Protein AF-A0A9W9YMW9-F1 (afdb_monomer_lite)

Organism: NCBI:txid174260

Foldseek 3Di:
DDDDDDDDDDDDDDDDDDDDDPDPCPPPPDDPVPDPPPPDPPPDQDPVSVVVVVCVVVCCCVPPVLVVLQVVLVVLLVVLVVLVVCDPPPFDVVLSVVSCVLCVVLNLLSLLSNPPNPPRPYHHDPVSVVVVVVSVVDDPVNVVVVVCCVVCVVVRD

Radius of gyration: 26.96 Å; chains: 1; bounding box: 67×50×70 Å

Secondary structure (DSSP, 8-state):
-------------------------GGGSS-TTSS-------SS--HHHHHHHHHHHH-HHHH-HHHHHHHHHHHHHHHHHHHHHHBTTTB-HHHHHHHHHHHGGGHHHHHHH-TT-TT-SS---HHHHHHHHHHHT--HHHHHHHHHHHH-GGGT-

pLDDT: mean 70.29, std 18.12, range [28.22, 93.06]

Sequence (157 aa):
MPYQKPNASQCSTSSSPSTTTRGVHYAKHFPRSFISPYGQALGIMTDEKIINRLQFFTCEWLNRPDYAISEFSETMVKNMAVLEKYKGKIIPDKVVDVFSSNLEPIMDSLRRFDSKNTDAPGEPTVEDLAEVMKFLEGNDQLDSFMNRVLKHPEQCF

Structure (mmCIF, N/CA/C/O backbone):
data_AF-A0A9W9YMW9-F1
#
_entry.id   AF-A0A9W9YMW9-F1
#
loop_
_atom_site.group_PDB
_atom_site.id
_atom_site.type_symbol
_atom_site.label_atom_id
_atom_site.label_alt_id
_atom_site.label_comp_id
_atom_site.label_asym_id
_atom_site.label_entity_id
_atom_site.label_seq_id
_atom_site.pdbx_PDB_ins_code
_atom_site.Cartn_x
_atom_site.Cartn_y
_atom_site.Cartn_z
_atom_site.occupancy
_atom_site.B_iso_or_equiv
_atom_site.auth_seq_id
_atom_site.auth_comp_id
_atom_site.auth_asym_id
_atom_site.auth_atom_id
_atom_site.pdbx_PDB_model_num
ATOM 1 N N . MET A 1 1 ? -38.896 -30.790 -46.264 1.00 42.22 1 MET A N 1
ATOM 2 C CA . MET A 1 1 ? -39.445 -31.821 -45.359 1.00 42.22 1 MET A CA 1
ATOM 3 C C . MET A 1 1 ? -39.376 -31.295 -43.928 1.00 42.22 1 MET A C 1
ATOM 5 O O . MET A 1 1 ? -38.274 -31.223 -43.399 1.00 42.22 1 MET A O 1
ATOM 9 N N . PRO A 1 2 ? -40.486 -30.837 -43.328 1.00 35.34 2 PRO A N 1
ATOM 10 C CA . PRO A 1 2 ? -40.537 -30.488 -41.910 1.00 35.34 2 PRO A CA 1
ATOM 11 C C . PRO A 1 2 ? -40.876 -31.737 -41.082 1.00 35.34 2 PRO A C 1
ATOM 13 O O . PRO A 1 2 ? -41.819 -32.449 -41.414 1.00 35.34 2 PRO A O 1
ATOM 16 N N . TYR A 1 3 ? -40.123 -32.010 -40.015 1.00 32.06 3 TYR A N 1
ATOM 17 C CA . TYR A 1 3 ? -40.444 -33.084 -39.069 1.00 32.06 3 TYR A CA 1
ATOM 18 C C . TYR A 1 3 ? -40.868 -32.480 -37.726 1.00 32.06 3 TYR A C 1
ATOM 20 O O . TYR A 1 3 ? -40.154 -31.663 -37.143 1.00 32.06 3 TYR A O 1
ATOM 28 N N . GLN A 1 4 ? -42.064 -32.860 -37.276 1.00 40.25 4 GLN A N 1
ATOM 29 C CA . GLN A 1 4 ? -42.724 -32.416 -36.048 1.00 40.25 4 GLN A CA 1
ATOM 30 C C . GLN A 1 4 ? -42.510 -33.453 -34.921 1.00 40.25 4 GLN A C 1
ATOM 32 O O . GLN A 1 4 ? -42.394 -34.648 -35.181 1.00 40.25 4 GLN A O 1
ATOM 37 N N . LYS A 1 5 ? -42.421 -32.956 -33.677 1.00 41.97 5 LYS A N 1
ATOM 38 C CA . LYS A 1 5 ? -42.100 -33.638 -32.397 1.00 41.97 5 LYS A CA 1
ATOM 39 C C . LYS A 1 5 ? -42.973 -34.863 -32.056 1.00 41.97 5 LYS A C 1
ATOM 41 O O . LYS A 1 5 ? -44.113 -34.926 -32.505 1.00 41.97 5 LYS A O 1
ATOM 46 N N . PRO A 1 6 ? -42.578 -35.641 -31.027 1.00 42.62 6 PRO A N 1
ATOM 47 C CA . PRO A 1 6 ? -43.535 -36.174 -30.064 1.00 42.62 6 PRO A CA 1
ATOM 48 C C . PRO A 1 6 ? -43.446 -35.478 -28.695 1.00 42.62 6 PRO A C 1
ATOM 50 O O . PRO A 1 6 ? -42.385 -35.348 -28.087 1.00 42.62 6 PRO A O 1
ATOM 53 N N . ASN A 1 7 ? -44.619 -35.047 -28.233 1.00 39.25 7 ASN A N 1
ATOM 54 C CA . ASN A 1 7 ? -44.964 -34.707 -26.855 1.00 39.25 7 ASN A CA 1
ATOM 55 C C . ASN A 1 7 ? -44.787 -35.932 -25.944 1.00 39.25 7 ASN A C 1
ATOM 57 O O . ASN A 1 7 ? -45.295 -37.002 -26.270 1.00 39.25 7 ASN A O 1
ATOM 61 N N . ALA A 1 8 ? -44.201 -35.744 -24.763 1.00 38.91 8 ALA A N 1
ATOM 62 C CA . ALA A 1 8 ? -44.388 -36.651 -23.635 1.00 38.91 8 ALA A CA 1
ATOM 63 C C . ALA A 1 8 ? -44.997 -35.870 -22.461 1.00 38.91 8 ALA A C 1
ATOM 65 O O . ALA A 1 8 ? -44.312 -35.176 -21.719 1.00 38.91 8 ALA A O 1
ATOM 66 N N . SER A 1 9 ? -46.324 -35.973 -22.395 1.00 41.75 9 SER A N 1
ATOM 67 C CA . SER A 1 9 ? -47.164 -36.104 -21.200 1.00 41.75 9 SER A CA 1
ATOM 68 C C . SER A 1 9 ? -47.015 -35.097 -20.051 1.00 41.75 9 SER A C 1
ATOM 70 O O . SER A 1 9 ? -46.196 -35.246 -19.149 1.00 41.75 9 SER A O 1
ATOM 72 N N . GLN A 1 10 ? -47.966 -34.161 -20.000 1.00 45.22 10 GLN A N 1
ATOM 73 C CA . GLN A 1 10 ? -48.517 -33.666 -18.737 1.00 45.22 10 GLN A CA 1
ATOM 74 C C . GLN A 1 10 ? -49.353 -34.773 -18.071 1.00 45.22 10 GLN A C 1
ATOM 76 O O . GLN A 1 10 ? -50.202 -35.365 -18.734 1.00 45.22 10 GLN A O 1
ATOM 81 N N . CYS A 1 11 ? -49.179 -34.994 -16.763 1.00 28.22 11 CYS A N 1
ATOM 82 C CA . CYS A 1 11 ? -50.268 -35.428 -15.881 1.00 28.22 11 CYS A CA 1
ATOM 83 C C . CYS A 1 11 ? -49.988 -35.022 -14.417 1.00 28.22 11 CYS A C 1
ATOM 85 O O . CYS A 1 11 ? -49.173 -35.621 -13.725 1.00 28.22 11 CYS A O 1
ATOM 87 N N . SER A 1 12 ? -50.623 -33.915 -14.027 1.00 35.19 12 SER A N 1
ATOM 88 C CA . SER A 1 12 ? -51.490 -33.730 -12.852 1.00 35.19 12 SER A CA 1
ATOM 89 C C . SER A 1 12 ? -51.073 -34.234 -11.456 1.00 35.19 12 SER A C 1
ATOM 91 O O . SER A 1 12 ? -51.136 -35.416 -11.146 1.00 35.19 12 SER A O 1
ATOM 93 N N . THR A 1 13 ? -50.803 -33.250 -10.587 1.00 47.75 13 THR A N 1
ATOM 94 C CA . THR A 1 13 ? -51.299 -33.073 -9.201 1.00 47.75 13 THR A CA 1
ATOM 95 C C . THR A 1 13 ? -51.585 -34.298 -8.318 1.00 47.75 13 THR A C 1
ATOM 97 O O . THR A 1 13 ? -52.597 -34.973 -8.484 1.00 47.75 13 THR A O 1
ATOM 100 N N . SER A 1 14 ? -50.864 -34.373 -7.196 1.00 35.75 14 SER A N 1
ATOM 101 C CA . SER A 1 14 ? -51.454 -34.735 -5.901 1.00 35.75 14 SER A CA 1
ATOM 102 C C . SER A 1 14 ? -50.956 -33.774 -4.818 1.00 35.75 14 SER A C 1
ATOM 104 O O . SER A 1 14 ? -49.799 -33.793 -4.403 1.00 35.75 14 SER A O 1
ATOM 106 N N . SER A 1 15 ? -51.861 -32.901 -4.400 1.00 48.91 15 SER A N 1
ATOM 107 C CA . SER A 1 15 ? -51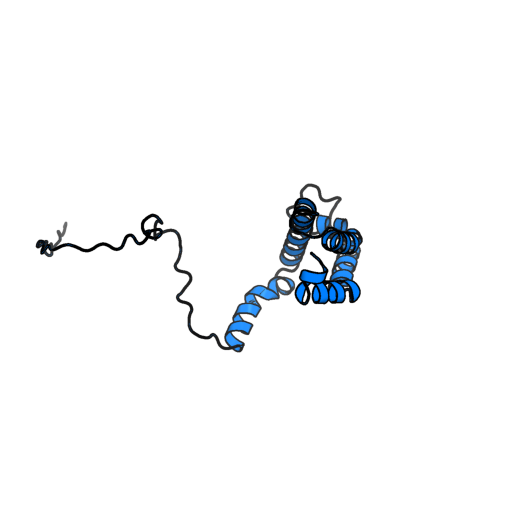.810 -32.050 -3.218 1.00 48.91 15 SER A CA 1
ATOM 108 C C . SER A 1 15 ? -51.794 -32.866 -1.922 1.00 48.91 15 SER A C 1
ATOM 110 O O . SER A 1 15 ? -52.577 -33.804 -1.790 1.00 48.91 15 SER A O 1
ATOM 112 N N . SER A 1 16 ? -51.021 -32.428 -0.923 1.00 41.34 16 SER A N 1
ATOM 113 C CA . SER A 1 16 ? -51.584 -32.012 0.373 1.00 41.34 16 SER A CA 1
ATOM 114 C C . SER A 1 16 ? -50.564 -31.260 1.245 1.00 41.34 16 SER A C 1
ATOM 116 O O . SER A 1 16 ? -49.360 -31.406 1.042 1.00 41.34 16 SER A O 1
ATOM 118 N N . PRO A 1 17 ? -51.049 -30.399 2.158 1.00 54.22 17 PRO A N 1
ATOM 119 C CA . PRO A 1 17 ? -50.346 -29.224 2.661 1.00 54.22 17 PRO A CA 1
ATOM 120 C C . PRO A 1 17 ? -50.000 -29.316 4.161 1.00 54.22 17 PRO A C 1
ATOM 122 O O . PRO A 1 17 ? -50.351 -30.274 4.844 1.00 54.22 17 PRO A O 1
ATOM 125 N N . SER A 1 18 ? -49.417 -28.225 4.675 1.00 41.66 18 SER A N 1
ATOM 126 C CA . SER A 1 18 ? -49.147 -27.912 6.091 1.00 41.66 18 SER A CA 1
ATOM 127 C C . SER A 1 18 ? -47.936 -28.667 6.665 1.00 41.66 18 SER A C 1
ATOM 129 O O . SER A 1 18 ? -47.824 -29.873 6.550 1.00 41.66 18 SER A O 1
ATOM 131 N N . THR A 1 19 ? -46.941 -28.023 7.266 1.00 40.06 19 THR A N 1
ATOM 132 C CA . THR A 1 19 ? -47.064 -27.032 8.334 1.00 40.06 19 THR A CA 1
ATOM 133 C C . THR A 1 19 ? -45.795 -26.174 8.412 1.00 40.06 19 THR A C 1
ATOM 135 O O . THR A 1 19 ? -44.671 -26.655 8.350 1.00 40.06 19 T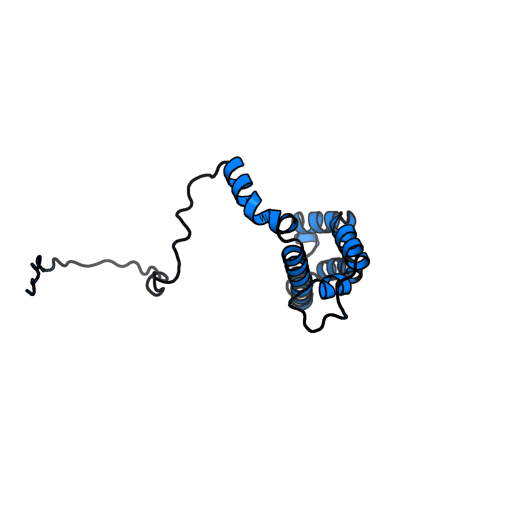HR A O 1
ATOM 138 N N . THR A 1 20 ? -46.022 -24.870 8.522 1.00 51.47 20 THR A N 1
ATOM 139 C CA . THR A 1 20 ? -45.220 -23.842 9.193 1.00 51.47 20 THR A CA 1
ATOM 140 C C . THR A 1 20 ? -43.762 -24.169 9.545 1.00 51.47 20 THR A C 1
ATOM 142 O O . THR A 1 20 ? -43.450 -24.705 10.602 1.00 51.47 20 THR A O 1
ATOM 145 N N . THR A 1 21 ? -42.838 -23.614 8.770 1.00 45.50 21 THR A N 1
ATOM 146 C CA . THR A 1 21 ? -41.655 -22.983 9.363 1.00 45.50 21 THR A CA 1
ATOM 147 C C . THR A 1 21 ? -41.454 -21.656 8.654 1.00 45.50 21 THR A C 1
ATOM 149 O O . THR A 1 21 ? -41.186 -21.608 7.455 1.00 45.50 21 THR A O 1
ATOM 152 N N . ARG A 1 22 ? -41.644 -20.553 9.388 1.00 47.50 22 ARG A N 1
ATOM 153 C CA . ARG A 1 22 ? -41.256 -19.198 8.973 1.00 47.50 22 ARG A CA 1
ATOM 154 C C . ARG A 1 22 ? -39.722 -19.127 8.927 1.00 47.50 22 ARG A C 1
ATOM 156 O O . ARG A 1 22 ? -39.098 -18.472 9.748 1.00 47.50 22 ARG A O 1
ATOM 163 N N . GLY A 1 23 ? -39.108 -19.864 8.009 1.00 45.00 23 GLY A N 1
ATOM 164 C CA . GLY A 1 23 ? -37.708 -19.703 7.651 1.00 45.00 23 GLY A CA 1
ATOM 165 C C . GLY A 1 23 ? -37.629 -18.604 6.607 1.00 45.00 23 GLY A C 1
ATOM 166 O O . GLY A 1 23 ? -38.278 -18.694 5.565 1.00 45.00 23 GLY A O 1
ATOM 167 N N . VAL A 1 24 ? -36.884 -17.542 6.893 1.00 47.59 24 VAL A N 1
ATOM 168 C CA . VAL A 1 24 ? -36.702 -16.432 5.961 1.00 47.59 24 VAL A CA 1
ATOM 169 C C . VAL A 1 24 ? -36.044 -16.975 4.688 1.00 47.59 24 VAL A C 1
ATOM 171 O O . VAL A 1 24 ? -34.881 -17.375 4.685 1.00 47.59 24 VAL A O 1
ATOM 174 N N . HIS A 1 25 ? -36.807 -17.066 3.599 1.00 50.41 25 HIS A N 1
ATOM 175 C CA . HIS A 1 25 ? -36.334 -17.586 2.317 1.00 50.41 25 HIS A CA 1
ATOM 176 C C . HIS A 1 25 ? -35.534 -16.515 1.557 1.00 50.41 25 HIS A C 1
ATOM 178 O O . HIS A 1 25 ? -35.934 -16.062 0.488 1.00 50.41 25 HIS A O 1
ATOM 184 N N . TYR A 1 26 ? -34.362 -16.143 2.078 1.00 51.91 26 TYR A N 1
ATOM 185 C CA . TYR A 1 26 ? -33.438 -15.229 1.390 1.00 51.91 26 TYR A CA 1
ATOM 186 C C . TYR A 1 26 ? -32.945 -15.778 0.035 1.00 51.91 26 TYR A C 1
ATOM 188 O O . TYR A 1 26 ? -32.559 -15.020 -0.849 1.00 51.91 26 TYR A O 1
ATOM 196 N N . ALA A 1 27 ? -33.011 -17.097 -0.174 1.00 54.53 27 ALA A N 1
ATOM 197 C CA . ALA A 1 27 ? -32.450 -17.768 -1.348 1.00 54.53 27 ALA A CA 1
ATOM 198 C C . ALA A 1 27 ? -33.388 -17.867 -2.572 1.00 54.53 27 ALA A C 1
ATOM 200 O O . ALA A 1 27 ? -33.011 -18.482 -3.570 1.00 54.53 27 ALA A O 1
ATOM 201 N N . LYS A 1 28 ? -34.612 -17.315 -2.525 1.00 55.09 28 LYS A N 1
ATOM 202 C CA . LYS A 1 28 ? -35.576 -17.418 -3.645 1.00 55.09 28 LYS A CA 1
ATOM 203 C C . LYS A 1 28 ? -35.555 -16.238 -4.624 1.00 55.09 28 LYS A C 1
ATOM 205 O O . LYS A 1 28 ? -36.193 -16.335 -5.666 1.00 55.09 28 LYS A O 1
ATOM 210 N N . HIS A 1 29 ? -34.813 -15.168 -4.330 1.00 55.81 29 HIS A N 1
ATOM 211 C CA . HIS A 1 29 ? -34.823 -13.939 -5.137 1.00 55.81 29 HIS A CA 1
ATOM 212 C C . HIS A 1 29 ? -33.567 -13.705 -5.984 1.00 55.81 29 HIS A C 1
ATOM 214 O O . HIS A 1 29 ? -33.545 -12.761 -6.767 1.00 55.81 29 HIS A O 1
ATOM 220 N N . PHE A 1 30 ? -32.542 -14.554 -5.879 1.00 53.66 30 PHE A N 1
ATOM 221 C CA . PHE A 1 30 ? -31.350 -14.413 -6.711 1.00 53.66 30 PHE A CA 1
ATOM 222 C C . PHE A 1 30 ? -31.510 -15.189 -8.024 1.00 53.66 30 PHE A C 1
ATOM 224 O O . PHE A 1 30 ? -31.754 -16.402 -7.986 1.00 53.66 30 PHE A O 1
ATOM 231 N N . PRO A 1 31 ? -31.353 -14.535 -9.190 1.00 59.06 31 PRO A N 1
ATOM 232 C CA . PRO A 1 31 ? -31.233 -15.234 -10.459 1.00 59.06 31 PRO A CA 1
ATOM 233 C C . PRO A 1 31 ? -30.036 -16.188 -10.376 1.00 59.06 31 PRO A C 1
ATOM 235 O O . PRO A 1 31 ? -28.886 -15.758 -10.296 1.00 59.06 31 PRO A O 1
ATOM 238 N N . ARG A 1 32 ? -30.294 -17.503 -10.402 1.00 53.44 32 ARG A N 1
ATOM 239 C CA . ARG A 1 32 ? -29.249 -18.550 -10.386 1.00 53.44 32 ARG A CA 1
ATOM 240 C C . ARG A 1 32 ? -28.347 -18.534 -11.630 1.00 53.44 32 ARG A C 1
ATOM 242 O O . ARG A 1 32 ? -27.464 -19.369 -11.745 1.00 53.44 32 ARG A O 1
ATOM 249 N N . SER A 1 33 ? -28.584 -17.611 -12.558 1.00 58.56 33 SER A N 1
ATOM 250 C CA . SER A 1 33 ? -27.840 -17.431 -13.801 1.00 58.56 33 SER A CA 1
ATOM 251 C C . SER A 1 33 ? -26.602 -16.537 -13.673 1.00 58.56 33 SER A C 1
ATOM 253 O O . SER A 1 33 ? -25.795 -16.542 -14.594 1.00 58.56 33 SER A O 1
ATOM 255 N N . PHE A 1 34 ? -26.431 -15.785 -12.575 1.00 55.12 34 PHE A N 1
ATOM 256 C CA . PHE A 1 34 ? -25.324 -14.818 -12.446 1.00 55.12 34 PHE A CA 1
ATOM 257 C C . PHE A 1 34 ? -24.222 -15.202 -11.463 1.00 55.12 34 PHE A C 1
ATOM 259 O O . PHE A 1 34 ? -23.135 -14.633 -11.515 1.00 55.12 34 PHE A O 1
ATOM 266 N N . ILE A 1 35 ? -24.461 -16.183 -10.599 1.00 51.69 35 ILE A N 1
ATOM 267 C CA . ILE A 1 35 ? -23.396 -16.757 -9.784 1.00 51.69 35 ILE A CA 1
ATOM 268 C C . ILE A 1 35 ? -23.031 -18.062 -10.464 1.00 51.69 35 ILE A C 1
ATOM 270 O O . ILE A 1 35 ? -23.709 -19.074 -10.282 1.00 51.69 35 ILE A O 1
ATOM 274 N N . SER A 1 36 ? -21.975 -18.016 -11.282 1.00 49.06 36 SER A N 1
ATOM 275 C CA . SER A 1 36 ? -21.259 -19.234 -11.652 1.00 49.06 36 SER A CA 1
ATOM 276 C C . SER A 1 36 ? -21.005 -19.970 -10.338 1.00 49.06 36 SER A C 1
ATOM 278 O O . SER A 1 36 ? -20.474 -19.333 -9.422 1.00 49.06 36 SER A O 1
ATOM 280 N N . PRO A 1 37 ? -21.481 -21.215 -10.156 1.00 53.22 37 PRO A N 1
ATOM 281 C CA . PRO A 1 37 ? -21.299 -21.904 -8.894 1.00 53.22 37 PRO A CA 1
ATOM 282 C C . PRO A 1 37 ? -19.803 -21.880 -8.621 1.00 53.22 37 PRO A C 1
ATOM 284 O O . PRO A 1 37 ? -19.039 -22.467 -9.387 1.00 53.22 37 PRO A O 1
ATOM 287 N N . TYR A 1 38 ? -19.379 -21.154 -7.578 1.00 50.69 38 TYR A N 1
ATOM 288 C CA . TYR A 1 38 ? -18.058 -21.361 -7.009 1.00 50.69 38 TYR A CA 1
ATOM 289 C C . TYR A 1 38 ? -17.993 -22.864 -6.825 1.00 50.69 38 TYR A C 1
ATOM 291 O O . TYR A 1 38 ? -18.840 -23.421 -6.118 1.00 50.69 38 TYR A O 1
ATOM 299 N N . GLY A 1 39 ? -17.138 -23.510 -7.625 1.00 55.31 39 GLY A N 1
ATOM 300 C CA . GLY A 1 39 ? -17.119 -24.957 -7.736 1.00 55.31 39 GLY A CA 1
ATOM 301 C C . GLY A 1 39 ? -17.180 -25.534 -6.334 1.00 55.31 39 GLY A C 1
ATOM 302 O O . GLY A 1 39 ? -16.560 -24.982 -5.423 1.00 55.31 39 GLY A O 1
ATOM 303 N N . GLN A 1 40 ? -18.000 -26.571 -6.161 1.00 51.88 40 GLN A N 1
ATOM 304 C CA . GLN A 1 40 ? -18.141 -27.314 -4.912 1.00 51.88 40 GLN A CA 1
ATOM 305 C C . GLN A 1 40 ? -16.780 -27.347 -4.211 1.00 51.88 40 GLN A C 1
ATOM 307 O O . GLN A 1 40 ? -15.807 -27.696 -4.875 1.00 51.88 40 GLN A O 1
ATOM 312 N N . ALA A 1 41 ? -16.673 -26.903 -2.952 1.00 52.53 41 ALA A N 1
ATOM 313 C CA . ALA A 1 41 ? -15.390 -26.897 -2.250 1.00 52.53 41 ALA A CA 1
ATOM 314 C C . ALA A 1 41 ? -14.829 -28.328 -2.291 1.00 52.53 41 ALA A C 1
ATOM 316 O O . ALA A 1 41 ? -15.332 -29.222 -1.609 1.00 52.53 41 ALA A O 1
ATOM 317 N N . LEU A 1 42 ? -13.889 -28.567 -3.213 1.00 51.16 42 LEU A N 1
ATOM 318 C CA . LEU A 1 42 ? -13.429 -29.896 -3.602 1.00 51.16 42 LEU A CA 1
ATOM 319 C C . LEU A 1 42 ? -12.492 -30.406 -2.510 1.00 51.16 42 LEU A C 1
ATOM 321 O O . LEU A 1 42 ? -11.278 -30.335 -2.658 1.00 51.16 42 LEU A O 1
ATOM 325 N N . GLY A 1 43 ? -13.080 -30.910 -1.426 1.00 61.91 43 GLY A N 1
ATOM 326 C CA . GLY A 1 43 ? -12.386 -31.595 -0.342 1.00 61.91 43 GLY A CA 1
ATOM 327 C C . GLY A 1 43 ? -11.322 -30.761 0.375 1.00 61.91 43 GLY A C 1
ATOM 328 O O . GLY A 1 43 ? -11.061 -29.600 0.062 1.00 61.91 43 GLY A O 1
ATOM 329 N N . ILE A 1 44 ? -10.696 -31.386 1.370 1.00 60.97 44 ILE A N 1
ATOM 330 C CA . ILE A 1 44 ? -9.461 -30.880 1.967 1.00 60.97 44 ILE A CA 1
ATOM 331 C C . ILE A 1 44 ? -8.403 -30.948 0.863 1.00 60.97 44 ILE A C 1
ATOM 333 O O . ILE A 1 44 ? -8.027 -32.029 0.407 1.00 60.97 44 ILE A O 1
ATOM 337 N N . MET A 1 45 ? -8.007 -29.784 0.359 1.00 58.81 45 MET A N 1
ATOM 338 C CA . MET A 1 45 ? -7.016 -29.668 -0.700 1.00 58.81 45 MET A CA 1
ATOM 339 C C . MET A 1 45 ? -5.639 -29.957 -0.090 1.00 58.81 45 MET A C 1
ATOM 341 O O . MET A 1 45 ? -5.324 -29.411 0.961 1.00 58.81 45 MET A O 1
ATOM 345 N N . THR A 1 46 ? -4.844 -30.837 -0.704 1.00 70.62 46 THR A N 1
ATOM 346 C CA . THR A 1 46 ? -3.490 -31.124 -0.204 1.00 70.62 46 THR A CA 1
ATOM 347 C C . THR A 1 46 ? -2.611 -29.887 -0.326 1.00 70.62 46 THR A C 1
ATOM 349 O O . THR A 1 46 ? -2.808 -29.084 -1.247 1.00 70.62 46 THR A O 1
ATOM 352 N N . ASP A 1 47 ? -1.626 -29.751 0.559 1.00 59.59 47 ASP A N 1
ATOM 353 C CA . ASP A 1 47 ? -0.715 -28.605 0.569 1.00 59.59 47 ASP A CA 1
ATOM 354 C C . ASP A 1 47 ? -0.055 -28.398 -0.802 1.00 59.59 47 ASP A C 1
ATOM 356 O O . ASP A 1 47 ? 0.013 -27.266 -1.269 1.00 59.59 47 ASP A O 1
ATOM 360 N N . GLU A 1 48 ? 0.292 -29.456 -1.552 1.00 62.69 48 GLU A N 1
ATOM 361 C CA . GLU A 1 48 ? 0.835 -29.283 -2.911 1.00 62.69 48 GLU A CA 1
ATOM 362 C C . GLU A 1 48 ? -0.174 -28.697 -3.907 1.00 62.69 48 GLU A C 1
ATOM 364 O O . GLU A 1 48 ? 0.206 -27.960 -4.816 1.00 62.69 48 GLU A O 1
ATOM 369 N N . LYS A 1 49 ? -1.468 -29.004 -3.776 1.00 63.41 49 LYS A N 1
ATOM 370 C CA . LYS A 1 49 ? -2.513 -28.414 -4.628 1.00 63.41 49 LYS A CA 1
ATOM 371 C C . LYS A 1 49 ? -2.814 -26.973 -4.223 1.00 63.41 49 LYS A C 1
ATOM 373 O O . LYS A 1 49 ? -3.161 -26.171 -5.091 1.00 63.41 49 LYS A O 1
ATOM 378 N N . ILE A 1 50 ? -2.671 -26.645 -2.937 1.00 58.44 50 ILE A N 1
ATOM 379 C CA . ILE A 1 50 ? -2.734 -25.268 -2.430 1.00 58.44 50 ILE A CA 1
ATOM 380 C C . ILE A 1 50 ? -1.562 -24.478 -3.003 1.00 58.44 50 ILE A C 1
ATOM 382 O O . ILE A 1 50 ? -1.790 -23.447 -3.625 1.00 58.44 50 ILE A O 1
ATOM 386 N N . ILE A 1 51 ? -0.343 -25.009 -2.906 1.00 53.59 51 ILE A N 1
ATOM 387 C CA . ILE A 1 51 ? 0.881 -24.389 -3.421 1.00 53.59 51 ILE A CA 1
ATOM 388 C C . ILE A 1 51 ? 0.819 -24.216 -4.943 1.00 53.59 51 ILE A C 1
ATOM 390 O O . ILE A 1 51 ? 1.080 -23.121 -5.421 1.00 53.59 51 ILE A O 1
ATOM 394 N N . ASN A 1 52 ? 0.392 -25.222 -5.715 1.00 55.66 52 ASN A N 1
ATOM 395 C CA . ASN A 1 52 ? 0.260 -25.097 -7.177 1.00 55.66 52 ASN A CA 1
ATOM 396 C C . ASN A 1 52 ? -0.802 -24.071 -7.603 1.00 55.66 52 ASN A C 1
ATOM 398 O O . ASN A 1 52 ? -0.647 -23.411 -8.629 1.00 55.66 52 ASN A O 1
ATOM 402 N N . ARG A 1 53 ? -1.893 -23.920 -6.836 1.00 55.16 53 ARG A N 1
ATOM 403 C CA . ARG A 1 53 ? -2.859 -22.840 -7.086 1.00 55.16 53 ARG A CA 1
ATOM 404 C C . ARG A 1 53 ? -2.281 -21.488 -6.693 1.00 55.16 53 ARG A C 1
ATOM 406 O O . ARG A 1 53 ? -2.387 -20.555 -7.478 1.00 55.16 53 ARG A O 1
ATOM 413 N N . LEU A 1 54 ? -1.638 -21.391 -5.531 1.00 46.03 54 LEU A N 1
ATOM 414 C CA . LEU A 1 54 ? -0.953 -20.178 -5.088 1.00 46.03 54 LEU A CA 1
ATOM 415 C C . LEU A 1 54 ? 0.118 -19.748 -6.090 1.00 46.03 54 LEU A C 1
ATOM 417 O O . LEU A 1 54 ? 0.205 -18.567 -6.362 1.00 46.03 54 LEU A O 1
ATOM 421 N N . GLN A 1 55 ? 0.836 -20.670 -6.733 1.00 47.50 55 GLN A N 1
ATOM 422 C CA . GLN A 1 55 ? 1.863 -20.365 -7.733 1.00 47.50 55 GLN A CA 1
ATOM 423 C C . GLN A 1 55 ? 1.330 -19.530 -8.913 1.00 47.50 55 GLN A C 1
ATOM 425 O O . GLN A 1 55 ? 2.061 -18.709 -9.457 1.00 47.50 55 GLN A O 1
ATOM 430 N N . PHE A 1 56 ? 0.047 -19.671 -9.267 1.00 45.69 56 PHE A N 1
ATOM 431 C CA . PHE A 1 56 ? -0.615 -18.804 -10.250 1.00 45.69 56 PHE A CA 1
ATOM 432 C C . PHE A 1 56 ? -1.103 -17.468 -9.667 1.00 45.69 56 PHE A C 1
ATOM 434 O O . PHE A 1 56 ? -1.196 -16.501 -10.411 1.00 45.69 56 PHE A O 1
ATOM 441 N N . PHE A 1 57 ? -1.392 -17.398 -8.364 1.00 44.94 57 PHE A N 1
ATOM 442 C CA . PHE A 1 57 ? -1.930 -16.207 -7.688 1.00 44.94 57 PHE A CA 1
ATOM 443 C C . PHE A 1 57 ? -0.873 -15.349 -6.961 1.00 44.94 57 PHE A C 1
ATOM 445 O O . PHE A 1 57 ? -1.155 -14.201 -6.642 1.00 44.94 57 PHE A O 1
ATOM 452 N N . THR A 1 58 ? 0.337 -15.857 -6.702 1.00 51.41 58 THR A N 1
ATOM 453 C CA . THR A 1 58 ? 1.423 -15.132 -6.009 1.00 51.41 58 THR A CA 1
ATOM 454 C C . THR A 1 58 ? 2.628 -14.828 -6.899 1.00 51.41 58 THR A C 1
ATOM 456 O O . THR A 1 58 ? 3.487 -14.048 -6.501 1.00 51.41 58 THR A O 1
ATOM 459 N N . CYS A 1 59 ? 2.687 -15.372 -8.121 1.00 52.12 59 CYS A N 1
ATOM 460 C CA . CYS A 1 59 ? 3.739 -15.042 -9.090 1.00 52.12 59 CYS A CA 1
ATOM 461 C C . CYS A 1 59 ? 3.383 -13.864 -10.006 1.00 52.12 59 CYS A C 1
ATOM 463 O O . CYS A 1 59 ? 4.103 -13.643 -10.974 1.00 52.12 59 CYS A O 1
ATOM 465 N N . GLU A 1 60 ? 2.316 -13.099 -9.744 1.00 60.56 60 GLU A N 1
ATOM 466 C CA . GLU A 1 60 ? 2.046 -11.839 -10.467 1.00 60.56 60 GLU A CA 1
ATOM 467 C C . GLU A 1 60 ? 3.305 -10.951 -10.466 1.00 60.56 60 GLU A C 1
ATOM 469 O O . GLU A 1 60 ? 3.731 -10.494 -11.517 1.00 60.56 60 GLU A O 1
ATOM 474 N N . TRP A 1 61 ? 4.021 -10.866 -9.339 1.00 66.38 61 TRP A N 1
ATOM 475 C CA . TR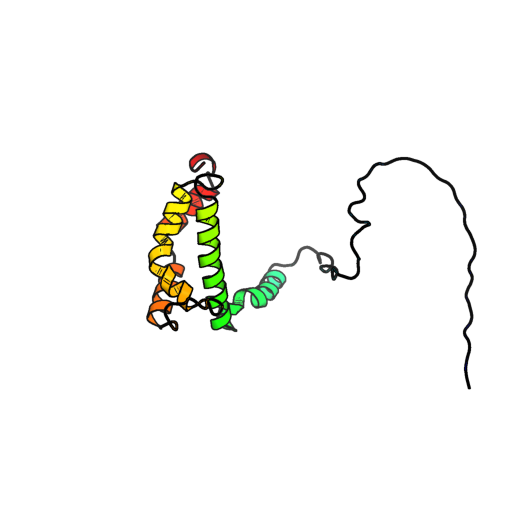P A 1 61 ? 5.307 -10.159 -9.236 1.00 66.38 61 TRP A CA 1
ATOM 476 C C . TRP A 1 61 ? 6.427 -10.709 -10.140 1.00 66.38 61 TRP A C 1
ATOM 478 O O . TRP A 1 61 ? 7.334 -9.967 -10.497 1.00 66.38 61 TRP A O 1
ATOM 488 N N . LEU A 1 62 ? 6.386 -11.990 -10.521 1.00 66.69 62 LEU A N 1
ATOM 489 C CA . LEU A 1 62 ? 7.385 -12.620 -11.399 1.00 66.69 62 LEU A CA 1
ATOM 490 C C . LEU A 1 62 ? 6.957 -12.628 -12.874 1.00 66.69 62 LEU A C 1
ATOM 492 O O . LEU A 1 62 ? 7.804 -12.568 -13.760 1.00 66.69 62 LEU A O 1
ATOM 496 N N . ASN A 1 63 ? 5.652 -12.712 -13.140 1.00 72.69 63 ASN A N 1
ATOM 497 C CA . ASN A 1 63 ? 5.091 -12.833 -14.486 1.00 72.69 63 ASN A CA 1
ATOM 498 C C . ASN A 1 63 ? 4.670 -11.480 -15.081 1.00 72.69 63 ASN A C 1
ATOM 500 O O . ASN A 1 63 ? 4.670 -11.328 -16.302 1.00 72.69 63 ASN A O 1
ATOM 504 N N . ARG A 1 64 ? 4.256 -10.536 -14.229 1.00 80.38 64 ARG A N 1
ATOM 505 C CA . ARG A 1 64 ? 3.723 -9.200 -14.548 1.00 80.38 64 ARG A CA 1
ATOM 506 C C . ARG A 1 64 ? 4.094 -8.197 -13.442 1.00 80.38 64 ARG A C 1
ATOM 508 O O . ARG A 1 64 ? 3.218 -7.698 -12.730 1.00 80.38 64 ARG A O 1
ATOM 515 N N . PRO A 1 65 ? 5.397 -7.934 -13.242 1.00 77.19 65 PRO A N 1
ATOM 516 C CA . PRO A 1 65 ? 5.871 -7.071 -12.159 1.00 77.19 65 PRO A CA 1
ATOM 517 C C . PRO A 1 65 ? 5.266 -5.660 -12.203 1.00 77.19 65 PRO A C 1
ATOM 519 O O . PRO A 1 65 ? 5.048 -5.058 -11.158 1.00 77.19 65 PRO A O 1
ATOM 522 N N . ASP A 1 66 ? 4.954 -5.163 -13.399 1.00 79.38 66 ASP A N 1
ATOM 523 C CA . ASP A 1 66 ? 4.282 -3.890 -13.664 1.00 79.38 66 ASP A CA 1
ATOM 524 C C . ASP A 1 66 ? 2.852 -3.837 -13.101 1.00 79.38 66 ASP A C 1
ATOM 526 O O . ASP A 1 66 ? 2.485 -2.877 -12.423 1.00 79.38 66 ASP A O 1
ATOM 530 N N . TYR A 1 67 ? 2.054 -4.884 -13.317 1.00 84.44 67 TYR A N 1
ATOM 531 C CA . TYR A 1 67 ? 0.711 -4.979 -12.738 1.00 84.44 67 TYR A CA 1
ATOM 532 C C . TYR A 1 67 ? 0.780 -5.164 -11.226 1.00 84.44 67 TYR A C 1
ATOM 534 O O . TYR A 1 67 ? 0.075 -4.480 -10.487 1.00 84.44 67 TYR A O 1
ATOM 542 N N . ALA A 1 68 ? 1.665 -6.046 -10.765 1.00 84.75 68 ALA A N 1
ATOM 543 C CA . ALA A 1 68 ? 1.795 -6.369 -9.353 1.00 84.75 68 ALA A CA 1
ATOM 544 C C . ALA A 1 68 ? 2.180 -5.145 -8.507 1.00 84.75 68 ALA A C 1
ATOM 546 O O . ALA A 1 68 ? 1.553 -4.888 -7.477 1.00 84.75 68 ALA A O 1
ATOM 547 N N . ILE A 1 69 ? 3.168 -4.361 -8.957 1.00 85.94 69 ILE A N 1
ATOM 548 C CA . ILE A 1 69 ? 3.580 -3.144 -8.249 1.00 85.94 69 ILE A CA 1
ATOM 549 C C . ILE A 1 69 ? 2.502 -2.059 -8.322 1.00 85.94 69 ILE A C 1
ATOM 551 O O . ILE A 1 69 ? 2.256 -1.384 -7.326 1.00 85.94 69 ILE A O 1
ATOM 555 N N . SER A 1 70 ? 1.793 -1.936 -9.449 1.00 89.06 70 SER A N 1
ATOM 556 C CA . SER A 1 70 ? 0.690 -0.983 -9.575 1.00 89.06 70 SER A CA 1
ATOM 557 C C . SER A 1 70 ? -0.479 -1.317 -8.648 1.00 89.06 70 SER A C 1
ATOM 559 O O . SER A 1 70 ? -1.013 -0.412 -8.010 1.00 89.06 70 SER A O 1
ATOM 561 N N . GLU A 1 71 ? -0.893 -2.582 -8.554 1.00 89.00 71 GLU A N 1
ATOM 562 C CA . GLU A 1 71 ? -1.982 -3.000 -7.661 1.00 89.00 71 GLU A CA 1
ATOM 563 C C . GLU A 1 71 ? -1.588 -2.884 -6.187 1.00 89.00 71 GLU A C 1
ATOM 565 O O . GLU A 1 71 ? -2.404 -2.476 -5.353 1.00 89.00 71 GLU A O 1
ATOM 570 N N . PHE A 1 72 ? -0.333 -3.204 -5.861 1.00 88.31 72 PHE A N 1
ATOM 571 C CA . PHE A 1 72 ? 0.224 -2.984 -4.531 1.00 88.31 72 PHE A CA 1
ATOM 572 C C . PHE A 1 72 ? 0.160 -1.502 -4.146 1.00 88.31 72 PHE A C 1
ATOM 574 O O . PHE A 1 72 ? -0.368 -1.162 -3.084 1.00 88.31 72 PHE A O 1
ATOM 581 N N . SER A 1 73 ? 0.618 -0.622 -5.034 1.00 90.25 73 SER A N 1
ATOM 582 C CA . SER A 1 73 ? 0.590 0.824 -4.835 1.00 90.25 73 SER A CA 1
ATOM 583 C C . SER A 1 73 ? -0.821 1.379 -4.676 1.00 90.25 73 SER A C 1
ATOM 585 O O . SER A 1 73 ? -1.099 2.071 -3.693 1.00 90.25 73 SER A O 1
ATOM 587 N N . GLU A 1 74 ? -1.737 1.017 -5.577 1.00 90.88 74 GLU A N 1
ATOM 588 C CA . GLU A 1 74 ? -3.152 1.400 -5.501 1.00 90.88 74 GLU A CA 1
ATOM 589 C C . GLU A 1 74 ? -3.756 0.977 -4.151 1.00 90.88 74 GLU A C 1
ATOM 591 O O . GLU A 1 74 ? -4.448 1.752 -3.482 1.00 90.88 74 GLU A O 1
ATOM 596 N N . THR A 1 75 ? -3.468 -0.257 -3.728 1.00 90.19 75 THR A N 1
ATOM 597 C CA . THR A 1 75 ? -3.971 -0.825 -2.476 1.00 90.19 75 THR A CA 1
ATOM 598 C C . THR A 1 75 ? -3.444 -0.064 -1.268 1.00 90.19 75 THR A C 1
ATOM 600 O O . THR A 1 75 ? -4.230 0.298 -0.392 1.00 90.19 75 THR A O 1
ATOM 603 N N . MET A 1 76 ? -2.142 0.217 -1.213 1.00 89.25 76 MET A N 1
ATOM 604 C CA . MET A 1 76 ? -1.538 0.936 -0.091 1.00 89.25 76 MET A CA 1
ATOM 605 C C . MET A 1 76 ? -2.099 2.352 0.038 1.00 89.25 76 MET A C 1
ATOM 607 O O . MET A 1 76 ? -2.554 2.735 1.117 1.00 89.25 76 MET A O 1
ATOM 611 N N . VAL A 1 77 ? -2.173 3.099 -1.066 1.00 88.94 77 VAL A N 1
ATOM 612 C CA . VAL A 1 77 ? -2.712 4.467 -1.073 1.00 88.94 77 VAL A CA 1
ATOM 613 C C . VAL A 1 77 ? -4.183 4.484 -0.634 1.00 88.94 77 VAL A C 1
ATOM 615 O O . VAL A 1 77 ? -4.575 5.280 0.226 1.00 88.94 77 VAL A O 1
ATOM 618 N N . LYS A 1 78 ? -5.014 3.578 -1.169 1.00 89.94 78 LYS A N 1
ATOM 619 C CA . LYS A 1 78 ? -6.436 3.491 -0.797 1.00 89.94 78 LYS A CA 1
ATOM 620 C C . LYS A 1 78 ? -6.634 3.060 0.649 1.00 89.94 78 LYS A C 1
ATOM 622 O O . LYS A 1 78 ? -7.481 3.630 1.340 1.00 89.94 78 LYS A O 1
ATOM 627 N N . ASN A 1 79 ? -5.864 2.082 1.117 1.00 89.19 79 ASN A N 1
ATOM 628 C CA . ASN A 1 79 ? -5.948 1.615 2.494 1.00 89.19 79 ASN A CA 1
ATOM 629 C C . ASN A 1 79 ? -5.583 2.731 3.468 1.00 89.19 79 ASN A C 1
ATOM 631 O O . ASN A 1 79 ? -6.292 2.901 4.456 1.00 89.19 79 ASN A O 1
ATOM 635 N N . MET A 1 80 ? -4.581 3.556 3.160 1.00 89.69 80 MET A N 1
ATOM 636 C CA . MET A 1 80 ? -4.262 4.720 3.988 1.00 89.69 80 MET A CA 1
ATOM 637 C C . MET A 1 80 ? -5.425 5.704 4.100 1.00 89.69 80 MET A C 1
ATOM 639 O O . MET A 1 80 ? -5.776 6.117 5.205 1.00 89.69 80 MET A O 1
ATOM 643 N N . ALA A 1 81 ? -6.101 6.012 2.991 1.00 88.62 81 ALA A N 1
ATOM 644 C CA . ALA A 1 81 ? -7.291 6.862 3.029 1.00 88.62 81 ALA A CA 1
ATOM 645 C C . ALA A 1 81 ? -8.424 6.251 3.880 1.00 88.62 81 ALA A C 1
ATOM 647 O O . ALA A 1 81 ? -9.148 6.965 4.579 1.00 88.62 81 ALA A O 1
ATOM 648 N N . VAL A 1 82 ? -8.579 4.923 3.845 1.00 90.44 82 VAL A N 1
ATOM 649 C CA . VAL A 1 82 ? -9.546 4.199 4.682 1.00 90.44 82 VAL A CA 1
ATOM 650 C C . VAL A 1 82 ? -9.155 4.253 6.162 1.00 90.44 82 VAL A C 1
ATOM 652 O O . VAL A 1 82 ? -10.027 4.513 6.994 1.00 90.44 82 VAL A O 1
ATOM 655 N N . LEU A 1 83 ? -7.877 4.049 6.496 1.00 90.00 83 LEU A N 1
ATOM 656 C CA . LEU A 1 83 ? -7.377 4.117 7.870 1.00 90.00 83 LEU A CA 1
ATOM 657 C C . LEU A 1 83 ? -7.630 5.502 8.478 1.00 90.00 83 LEU A C 1
ATOM 659 O O . LEU A 1 83 ? -8.244 5.597 9.540 1.00 90.00 83 LEU A O 1
ATOM 663 N N . GLU A 1 84 ? -7.277 6.570 7.761 1.00 91.00 84 GLU A N 1
ATOM 664 C CA . GLU A 1 84 ? -7.515 7.950 8.204 1.00 91.00 84 GLU A CA 1
ATOM 665 C C . GLU A 1 84 ? -9.012 8.263 8.368 1.00 91.00 84 GLU A C 1
ATOM 667 O O . GLU A 1 84 ? -9.431 8.892 9.339 1.00 91.00 84 GLU A O 1
ATOM 672 N N . LYS A 1 85 ? -9.875 7.755 7.477 1.00 93.06 85 LYS A N 1
ATOM 673 C CA . LYS A 1 85 ? -11.335 7.946 7.576 1.00 93.06 85 LYS A CA 1
ATOM 674 C C . LYS A 1 85 ? -11.935 7.375 8.873 1.00 93.06 85 LYS A C 1
ATOM 676 O O . LYS A 1 85 ? -12.931 7.920 9.385 1.00 93.06 85 LYS A O 1
ATOM 681 N N . TYR A 1 86 ? -11.380 6.267 9.365 1.00 91.38 86 TYR A N 1
ATOM 682 C CA . TYR A 1 86 ? -11.851 5.550 10.557 1.00 91.38 86 TYR A CA 1
ATOM 683 C C . TYR A 1 86 ? -11.000 5.782 11.812 1.00 91.38 86 TYR A C 1
ATOM 685 O O . TYR A 1 86 ? -11.329 5.226 12.869 1.00 91.38 86 TYR A O 1
ATOM 693 N N . LYS A 1 87 ? -9.978 6.638 11.712 1.00 92.06 87 LYS A N 1
ATOM 694 C CA . LYS A 1 87 ? -9.164 7.125 12.824 1.00 92.06 87 LYS A CA 1
ATOM 695 C C . LYS A 1 87 ? -10.035 7.707 13.939 1.00 92.06 87 LYS A C 1
ATOM 697 O O . LYS A 1 87 ? -11.000 8.428 13.668 1.00 92.06 87 LYS A O 1
ATOM 702 N N . GLY A 1 88 ? -9.750 7.313 15.176 1.00 85.38 88 GLY A N 1
ATOM 703 C CA . GLY A 1 88 ? -10.451 7.751 16.387 1.00 85.38 88 GLY A CA 1
ATOM 704 C C . GLY A 1 88 ? -11.895 7.254 16.517 1.00 85.38 88 GLY A C 1
ATOM 705 O O . GLY A 1 88 ? -12.575 7.592 17.482 1.00 85.38 88 GLY A O 1
ATOM 706 N N . LYS A 1 89 ? -12.392 6.465 15.552 1.00 89.06 89 LYS A N 1
ATOM 707 C CA . LYS A 1 89 ? -13.762 5.921 15.547 1.00 89.06 89 LYS A CA 1
ATOM 708 C C . LYS A 1 89 ? -13.767 4.422 15.794 1.00 89.06 89 LYS A C 1
ATOM 710 O O . LYS A 1 89 ? -14.364 3.947 16.749 1.00 89.06 89 LYS A O 1
ATOM 715 N N . ILE A 1 90 ? -13.149 3.692 14.868 1.00 87.62 90 ILE A N 1
ATOM 716 C CA . ILE A 1 90 ? -13.068 2.226 14.880 1.00 87.62 90 ILE A CA 1
ATOM 717 C C . ILE A 1 90 ? -11.607 1.801 14.974 1.00 87.62 90 ILE A C 1
ATOM 719 O O . ILE A 1 90 ? -11.323 0.732 15.494 1.00 87.62 90 ILE A O 1
ATOM 723 N N . ILE A 1 91 ? -10.682 2.630 14.483 1.00 84.44 91 ILE A N 1
ATOM 724 C CA . ILE A 1 91 ? -9.249 2.355 14.497 1.00 84.44 91 ILE A CA 1
ATOM 725 C C . ILE A 1 91 ? -8.589 3.329 15.479 1.00 84.44 91 ILE A C 1
ATOM 727 O O . ILE A 1 91 ? -8.832 4.534 15.361 1.00 84.44 91 ILE A O 1
ATOM 731 N N . PRO A 1 92 ? -7.771 2.852 16.434 1.00 87.62 92 PRO A N 1
ATOM 732 C CA . PRO A 1 92 ? -7.112 3.717 17.402 1.00 87.62 92 PRO A CA 1
ATOM 733 C C . PRO A 1 92 ? -6.162 4.688 16.708 1.00 87.62 92 PRO A C 1
ATOM 735 O O . PRO A 1 92 ? -5.436 4.292 15.792 1.00 87.62 92 PRO A O 1
ATOM 738 N N . ASP A 1 93 ? -6.105 5.928 17.195 1.00 89.31 93 ASP A N 1
ATOM 739 C CA . ASP A 1 93 ? -5.259 6.982 16.617 1.00 89.31 93 ASP A CA 1
ATOM 740 C C . ASP A 1 93 ? -3.808 6.531 16.488 1.00 89.31 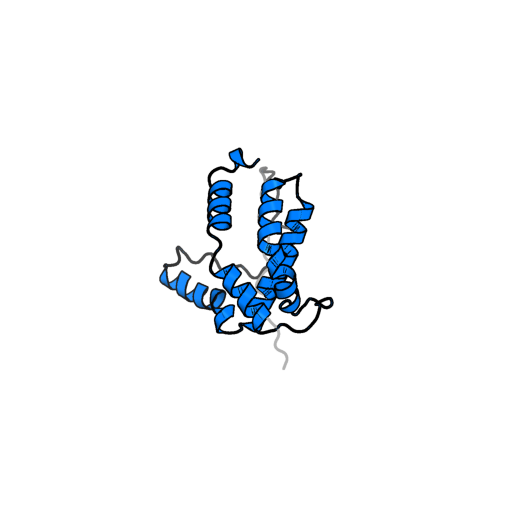93 ASP A C 1
ATOM 742 O O . ASP A 1 93 ? -3.224 6.609 15.413 1.00 89.31 93 ASP A O 1
ATOM 746 N N . LYS A 1 94 ? -3.279 5.916 17.551 1.00 87.69 94 LYS A N 1
ATOM 747 C CA . LYS A 1 94 ? -1.911 5.397 17.602 1.00 87.69 94 LYS A CA 1
ATOM 748 C C . LYS A 1 94 ? -1.612 4.363 16.516 1.00 87.69 94 LYS A C 1
ATOM 750 O O . LYS A 1 94 ? -0.477 4.282 16.063 1.00 87.69 94 LYS A O 1
ATOM 755 N N . VAL A 1 95 ? -2.592 3.545 16.128 1.00 86.69 95 VAL A N 1
ATOM 756 C CA . VAL A 1 95 ? -2.410 2.564 15.048 1.00 86.69 95 VAL A CA 1
ATOM 757 C C . VAL A 1 95 ? -2.288 3.296 13.721 1.00 86.69 95 VAL A C 1
ATOM 759 O O . VAL A 1 95 ? -1.334 3.053 12.989 1.00 86.69 95 VAL A O 1
ATOM 762 N N . VAL A 1 96 ? -3.205 4.225 13.443 1.00 90.31 96 VAL A N 1
ATOM 763 C CA . VAL A 1 96 ? -3.176 5.009 12.202 1.00 90.31 96 VAL A CA 1
ATOM 764 C C . VAL A 1 96 ? -1.899 5.843 12.118 1.00 90.31 96 VAL A C 1
ATOM 766 O O . VAL A 1 96 ? -1.234 5.797 11.095 1.00 90.31 96 VAL A O 1
ATOM 769 N N . ASP A 1 97 ? -1.494 6.507 13.201 1.00 90.38 97 ASP A N 1
ATOM 770 C CA . ASP A 1 97 ? -0.275 7.322 13.245 1.00 90.38 97 ASP A CA 1
ATOM 771 C C . ASP A 1 97 ? 0.980 6.496 12.944 1.00 90.38 97 ASP A C 1
ATOM 773 O O . ASP A 1 97 ? 1.806 6.908 12.133 1.00 90.38 97 ASP A O 1
ATOM 777 N N . VAL A 1 98 ? 1.111 5.304 13.541 1.00 88.12 98 VAL A N 1
ATOM 778 C CA . VAL A 1 98 ? 2.247 4.410 13.265 1.00 88.12 98 VAL A CA 1
ATOM 779 C C . VAL A 1 98 ? 2.259 3.992 11.797 1.00 88.12 98 VAL A C 1
ATOM 781 O O . VAL A 1 98 ? 3.313 4.035 11.168 1.00 88.12 98 VAL A O 1
ATOM 784 N N . PHE A 1 99 ? 1.114 3.619 11.223 1.00 86.75 99 PHE A N 1
ATOM 785 C CA . PHE A 1 99 ? 1.043 3.268 9.804 1.00 86.75 99 PHE A CA 1
ATOM 786 C C . PHE A 1 99 ? 1.372 4.453 8.893 1.00 86.75 99 PHE A C 1
ATOM 788 O O . PHE A 1 99 ? 2.222 4.320 8.013 1.00 86.75 99 PHE A O 1
ATOM 795 N N . SER A 1 100 ? 0.756 5.610 9.136 1.00 88.81 100 SER A N 1
ATOM 796 C CA . SER A 1 100 ? 0.967 6.832 8.360 1.00 88.81 100 SER A CA 1
ATOM 797 C C . SER A 1 100 ? 2.432 7.260 8.394 1.00 88.81 100 SER A C 1
ATOM 799 O O . SER A 1 100 ? 3.008 7.493 7.338 1.00 88.81 100 SER A O 1
ATOM 801 N N . SER A 1 101 ? 3.080 7.281 9.564 1.00 89.06 101 SER A N 1
ATOM 802 C CA . SER A 1 101 ? 4.497 7.658 9.673 1.00 89.06 101 SER A CA 1
ATOM 803 C C . SER A 1 101 ? 5.455 6.681 8.989 1.00 89.06 101 SER A C 1
ATOM 805 O O . SER A 1 101 ? 6.498 7.107 8.510 1.00 89.06 101 SER A O 1
ATOM 807 N N . ASN A 1 102 ? 5.132 5.385 8.937 1.00 86.94 102 ASN A N 1
ATOM 808 C CA . ASN A 1 102 ? 5.982 4.406 8.254 1.00 86.94 102 ASN A CA 1
ATOM 809 C C . ASN A 1 102 ? 5.807 4.431 6.731 1.00 86.94 102 ASN A C 1
ATOM 811 O O . ASN A 1 102 ? 6.751 4.123 6.010 1.00 86.94 102 ASN A O 1
ATOM 815 N N . LEU A 1 103 ? 4.614 4.775 6.244 1.00 87.88 103 LEU A N 1
ATOM 816 C CA . LEU A 1 103 ? 4.298 4.793 4.816 1.00 87.88 103 LEU A CA 1
ATOM 817 C C . LEU A 1 103 ? 4.555 6.148 4.146 1.00 87.88 103 LEU A C 1
ATOM 819 O O . LEU A 1 103 ? 4.737 6.185 2.932 1.00 87.88 103 LEU A O 1
ATOM 823 N N . GLU A 1 104 ? 4.593 7.243 4.910 1.00 89.38 104 GLU A N 1
ATOM 824 C CA . GLU A 1 104 ? 4.865 8.596 4.401 1.00 89.38 104 GLU A CA 1
ATOM 825 C C . GLU A 1 104 ? 6.124 8.682 3.516 1.00 89.38 104 GLU A C 1
ATOM 827 O O . GLU A 1 104 ? 5.988 9.195 2.403 1.00 89.38 104 GLU A O 1
ATOM 832 N N . PRO A 1 105 ? 7.274 8.071 3.879 1.00 88.69 105 PRO A N 1
ATOM 833 C CA . PRO A 1 105 ? 8.496 8.170 3.081 1.00 88.69 105 PRO A CA 1
ATOM 834 C C . PRO A 1 105 ? 8.393 7.570 1.677 1.00 88.69 105 PRO A C 1
ATOM 836 O O . PRO A 1 105 ? 9.156 7.955 0.800 1.00 88.69 105 PRO A O 1
ATOM 839 N N . ILE A 1 106 ? 7.477 6.620 1.458 1.00 90.12 106 ILE A N 1
ATOM 840 C CA . ILE A 1 106 ? 7.325 5.925 0.172 1.00 90.12 106 ILE A CA 1
ATOM 841 C C . ILE A 1 106 ? 6.046 6.316 -0.571 1.00 90.12 106 ILE A C 1
ATOM 843 O O . ILE A 1 106 ? 5.762 5.776 -1.638 1.00 90.12 106 ILE A O 1
ATOM 847 N N . MET A 1 107 ? 5.237 7.227 -0.024 1.00 90.19 107 MET A N 1
ATOM 848 C CA . MET A 1 107 ? 3.886 7.479 -0.529 1.00 90.19 107 MET A CA 1
ATOM 849 C C . MET A 1 107 ? 3.875 8.053 -1.946 1.00 90.19 107 MET A C 1
ATOM 851 O O . MET A 1 107 ? 3.032 7.679 -2.761 1.00 90.19 107 MET A O 1
ATOM 855 N N . ASP A 1 108 ? 4.827 8.927 -2.262 1.00 91.00 108 ASP A N 1
ATOM 856 C CA . ASP A 1 108 ? 4.952 9.485 -3.607 1.00 91.00 108 ASP A CA 1
ATOM 857 C C . ASP A 1 108 ? 5.483 8.452 -4.606 1.00 91.00 108 ASP A C 1
ATOM 859 O O . ASP A 1 108 ? 4.992 8.389 -5.733 1.00 91.00 108 ASP A O 1
ATOM 863 N N . SER A 1 109 ? 6.401 7.588 -4.172 1.00 91.31 109 SER A N 1
ATOM 864 C CA . SER A 1 109 ? 6.929 6.471 -4.962 1.00 91.31 109 SER A CA 1
ATOM 865 C C . SER A 1 109 ? 5.807 5.480 -5.297 1.00 91.31 109 SER A C 1
ATOM 867 O O . SER A 1 109 ? 5.605 5.137 -6.461 1.00 91.31 109 SER A O 1
ATOM 869 N N . LEU A 1 110 ? 4.964 5.123 -4.318 1.00 91.00 110 LEU A N 1
ATOM 870 C CA . LEU A 1 110 ? 3.760 4.316 -4.547 1.00 91.00 110 LEU A CA 1
ATOM 871 C C . LEU A 1 110 ? 2.801 4.996 -5.536 1.00 91.00 110 LEU A C 1
ATOM 873 O O . LEU A 1 110 ? 2.352 4.370 -6.492 1.00 91.00 110 LEU A O 1
ATOM 877 N N . ARG A 1 111 ? 2.523 6.294 -5.370 1.00 91.19 111 ARG A N 1
ATOM 878 C CA . ARG A 1 111 ? 1.637 7.040 -6.283 1.00 91.19 111 ARG A CA 1
ATOM 879 C C . ARG A 1 111 ? 2.128 7.071 -7.727 1.00 91.19 111 ARG A C 1
ATOM 881 O O . ARG A 1 111 ? 1.276 7.112 -8.610 1.00 91.19 111 ARG A O 1
ATOM 888 N N . ARG A 1 112 ? 3.446 7.077 -7.963 1.00 90.00 112 ARG A N 1
ATOM 889 C CA . ARG A 1 112 ? 4.047 6.997 -9.308 1.00 90.00 112 ARG A CA 1
ATOM 890 C C . ARG A 1 112 ? 3.920 5.604 -9.927 1.00 90.00 112 ARG A C 1
ATOM 892 O O . ARG A 1 112 ? 3.761 5.491 -11.136 1.00 90.00 112 ARG A O 1
ATOM 899 N N . PHE A 1 113 ? 3.948 4.549 -9.112 1.00 89.75 113 PHE A N 1
ATOM 900 C CA . PHE A 1 113 ? 3.735 3.174 -9.578 1.00 89.75 113 PHE A CA 1
ATOM 901 C C . PHE A 1 113 ? 2.265 2.815 -9.826 1.00 89.75 113 PHE A C 1
ATOM 903 O O . PHE A 1 113 ? 1.997 1.842 -10.528 1.00 89.75 113 PHE A O 1
ATOM 910 N N . ASP A 1 114 ? 1.308 3.559 -9.270 1.00 89.00 114 ASP A N 1
ATOM 911 C CA . ASP A 1 114 ? -0.113 3.344 -9.546 1.00 89.00 114 ASP A CA 1
ATOM 912 C C . ASP A 1 114 ? -0.465 3.783 -10.979 1.00 89.00 114 ASP A C 1
ATOM 914 O O . ASP A 1 114 ? -0.699 4.957 -11.259 1.00 89.00 114 ASP A O 1
ATOM 918 N N . SER A 1 115 ? -0.560 2.813 -11.890 1.00 83.19 115 SER A N 1
ATOM 919 C CA . SER A 1 115 ? -0.908 3.027 -13.302 1.00 83.19 115 SER A CA 1
ATOM 920 C C . SER A 1 115 ? -2.297 3.635 -13.530 1.00 83.19 115 SER A C 1
ATOM 922 O O . SER A 1 115 ? -2.574 4.149 -14.615 1.00 83.19 115 SER A O 1
ATOM 924 N N . LYS A 1 116 ? -3.188 3.578 -12.532 1.00 81.44 116 LYS A N 1
ATOM 925 C CA . LYS A 1 116 ? -4.532 4.170 -12.598 1.00 81.44 116 LYS A CA 1
ATOM 926 C C . LYS A 1 116 ? -4.566 5.580 -12.015 1.00 81.44 116 LYS A C 1
ATOM 928 O O . LYS A 1 116 ? -5.585 6.260 -12.151 1.00 81.44 116 LYS A O 1
ATOM 933 N N . ASN A 1 117 ? -3.488 6.020 -11.370 1.00 80.69 117 ASN A N 1
ATOM 934 C CA . ASN A 1 117 ? -3.393 7.3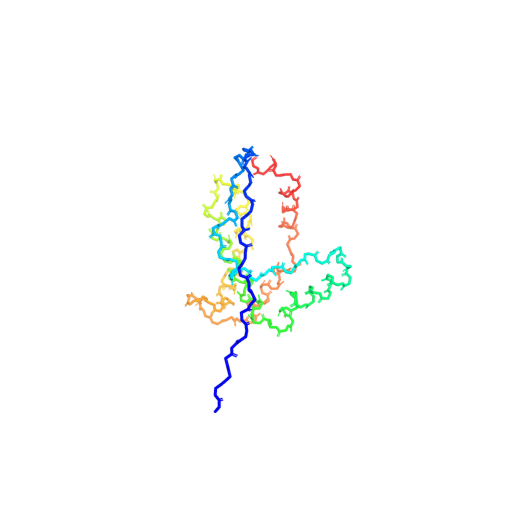41 -10.783 1.00 80.69 117 ASN A CA 1
ATOM 935 C C . ASN A 1 117 ? -3.047 8.383 -11.855 1.00 80.69 117 ASN A C 1
ATOM 937 O O . ASN A 1 117 ? -1.899 8.536 -12.262 1.00 80.69 117 ASN A O 1
ATOM 941 N N . THR A 1 118 ? -4.051 9.142 -12.291 1.00 75.69 118 THR A N 1
ATOM 942 C CA . THR A 1 118 ? -3.867 10.243 -13.249 1.00 75.69 118 THR A CA 1
ATOM 943 C C . THR A 1 118 ? -3.195 11.470 -12.640 1.00 75.69 118 THR A C 1
ATOM 945 O O . THR A 1 118 ? -2.714 12.322 -13.381 1.00 75.69 118 THR A O 1
ATOM 948 N N . ASP A 1 119 ? -3.155 11.552 -11.310 1.00 78.12 119 ASP A N 1
ATOM 949 C CA . ASP A 1 119 ? -2.592 12.677 -10.561 1.00 78.12 119 ASP A CA 1
ATOM 950 C C . ASP A 1 119 ? -1.163 12.376 -10.078 1.00 78.12 119 ASP A C 1
ATOM 952 O O . ASP A 1 119 ? -0.626 13.069 -9.210 1.00 78.12 119 ASP A O 1
ATOM 956 N N . ALA A 1 120 ? -0.542 11.311 -10.600 1.00 73.56 120 ALA A N 1
ATOM 957 C CA . ALA A 1 120 ? 0.822 10.948 -10.257 1.00 73.56 120 ALA A CA 1
ATOM 958 C C . ALA A 1 120 ? 1.797 12.091 -10.612 1.00 73.56 120 ALA A C 1
ATOM 960 O O . ALA A 1 120 ? 1.687 12.695 -11.682 1.00 73.56 120 ALA A O 1
ATOM 961 N N . PRO A 1 121 ? 2.793 12.380 -9.754 1.00 73.06 121 PRO A N 1
ATOM 962 C CA . PRO A 1 121 ? 3.735 13.483 -9.966 1.00 73.06 121 PRO A CA 1
ATOM 963 C C . PRO A 1 121 ? 4.722 13.254 -11.130 1.00 73.06 121 PRO A C 1
ATOM 965 O O . PRO A 1 121 ? 5.552 14.121 -11.399 1.00 73.06 121 PRO A O 1
ATOM 968 N N . GLY A 1 122 ? 4.659 12.104 -11.809 1.00 82.06 122 GLY A N 1
ATOM 969 C CA . GLY A 1 122 ? 5.519 11.731 -12.931 1.00 82.06 122 GLY A CA 1
ATOM 970 C C . GLY A 1 122 ? 5.569 10.216 -13.140 1.00 82.06 122 GLY A C 1
ATOM 971 O O . GLY A 1 122 ? 4.858 9.470 -12.466 1.00 82.06 122 GLY A O 1
ATOM 972 N N . GLU A 1 123 ? 6.421 9.772 -14.065 1.00 87.06 123 GLU A N 1
ATOM 973 C CA . GLU A 1 123 ? 6.727 8.347 -14.250 1.00 87.06 123 GLU A CA 1
ATOM 974 C C . GLU A 1 123 ? 7.607 7.815 -13.101 1.00 87.06 123 GLU A C 1
ATOM 976 O O . GLU A 1 123 ? 8.417 8.572 -12.557 1.00 87.06 123 GLU A O 1
ATOM 981 N N . PRO A 1 124 ? 7.468 6.531 -12.723 1.00 88.88 124 PRO A N 1
ATOM 982 C CA . PRO A 1 124 ? 8.277 5.929 -11.669 1.00 88.88 124 PRO A CA 1
ATOM 983 C C . PRO A 1 124 ? 9.743 5.751 -12.089 1.00 88.88 124 PRO A C 1
ATOM 985 O O . PRO A 1 124 ? 10.036 5.387 -13.230 1.00 88.88 124 PRO A O 1
ATOM 988 N N . THR A 1 125 ? 10.669 5.953 -11.151 1.00 89.56 125 THR A N 1
ATOM 989 C CA . THR A 1 125 ? 12.115 5.787 -11.364 1.00 89.56 125 THR A CA 1
ATOM 990 C C . THR A 1 125 ? 12.681 4.533 -10.686 1.00 89.56 125 THR A C 1
ATOM 992 O O . THR A 1 125 ? 11.996 3.794 -9.975 1.00 89.56 125 THR A O 1
ATOM 995 N N . VAL A 1 126 ? 13.970 4.259 -10.912 1.00 84.25 126 VAL A N 1
ATOM 996 C CA . VAL A 1 126 ? 14.679 3.147 -10.252 1.00 84.25 126 VAL A CA 1
ATOM 997 C C . VAL A 1 126 ? 14.858 3.420 -8.755 1.00 84.25 126 VAL A C 1
ATOM 999 O O . VAL A 1 126 ? 14.827 2.491 -7.949 1.00 84.25 126 VAL A O 1
ATOM 1002 N N . GLU A 1 127 ? 15.016 4.685 -8.371 1.00 87.00 127 GLU A N 1
ATOM 1003 C CA . GLU A 1 127 ? 15.082 5.121 -6.977 1.00 87.00 127 GLU A CA 1
ATOM 1004 C C . GLU A 1 127 ? 13.761 4.836 -6.258 1.00 87.00 127 GLU A C 1
ATOM 1006 O O . GLU A 1 127 ? 13.786 4.248 -5.177 1.00 87.00 127 GLU A O 1
ATOM 1011 N N . ASP A 1 128 ? 12.626 5.129 -6.902 1.00 86.12 128 ASP A N 1
ATOM 1012 C CA . ASP A 1 128 ? 11.296 4.806 -6.373 1.00 86.12 128 ASP A CA 1
ATOM 1013 C C . ASP A 1 128 ? 11.151 3.304 -6.108 1.00 86.12 128 ASP A C 1
ATOM 1015 O O . ASP A 1 128 ? 10.652 2.884 -5.061 1.00 86.12 128 ASP A O 1
ATOM 1019 N N . LEU A 1 129 ? 11.613 2.471 -7.049 1.00 83.69 129 LEU A N 1
ATOM 1020 C CA . LEU A 1 129 ? 11.599 1.018 -6.884 1.00 83.69 129 LEU A CA 1
ATOM 1021 C C . LEU A 1 129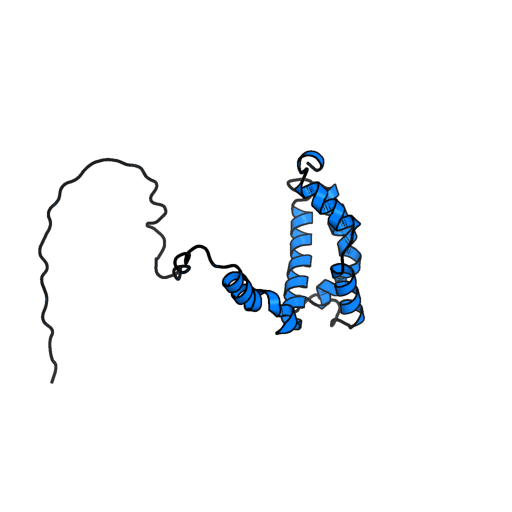 ? 12.458 0.599 -5.686 1.00 83.69 129 LEU A C 1
ATOM 1023 O O . LEU A 1 129 ? 12.037 -0.231 -4.883 1.00 83.69 129 LEU A O 1
ATOM 1027 N N . ALA A 1 130 ? 13.656 1.168 -5.549 1.00 82.75 130 ALA A N 1
ATOM 1028 C CA . ALA A 1 130 ? 14.555 0.853 -4.446 1.00 82.75 130 ALA A CA 1
ATOM 1029 C C . ALA A 1 130 ? 13.963 1.253 -3.085 1.00 82.75 130 ALA A C 1
ATOM 1031 O O . ALA A 1 130 ? 14.136 0.521 -2.112 1.00 82.75 130 ALA A O 1
ATOM 1032 N N . GLU A 1 131 ? 13.263 2.382 -3.002 1.00 83.88 131 GLU A N 1
ATOM 1033 C CA . GLU A 1 131 ? 12.565 2.824 -1.791 1.00 83.88 131 GLU A CA 1
ATOM 1034 C C . GLU A 1 131 ? 11.436 1.869 -1.397 1.00 83.88 131 GLU A C 1
ATOM 1036 O O . GLU A 1 131 ? 11.381 1.425 -0.248 1.00 83.88 131 GLU A O 1
ATOM 1041 N N . VAL A 1 132 ? 10.586 1.483 -2.355 1.00 83.31 132 VAL A N 1
ATOM 1042 C CA . VAL A 1 132 ? 9.499 0.520 -2.117 1.00 83.31 132 VAL A CA 1
ATOM 1043 C C . VAL A 1 132 ? 10.059 -0.839 -1.692 1.00 83.31 132 VAL A C 1
ATOM 1045 O O . VAL A 1 132 ? 9.575 -1.430 -0.728 1.00 83.31 132 VAL A O 1
ATOM 1048 N N . MET A 1 133 ? 11.111 -1.326 -2.354 1.00 80.94 133 MET A N 1
ATOM 1049 C CA . MET A 1 133 ? 11.723 -2.615 -2.017 1.00 80.94 133 MET A CA 1
ATOM 1050 C C . MET A 1 133 ? 12.378 -2.603 -0.632 1.00 80.94 133 MET A C 1
ATOM 1052 O O . MET A 1 133 ? 12.215 -3.564 0.113 1.00 80.94 133 MET A O 1
ATOM 1056 N N . LYS A 1 134 ? 13.052 -1.513 -0.243 1.00 80.31 134 LYS A N 1
ATOM 1057 C CA . LYS A 1 134 ? 13.609 -1.358 1.115 1.00 80.31 134 LYS A CA 1
ATOM 1058 C C . LYS A 1 134 ? 12.526 -1.337 2.185 1.00 80.31 134 LYS A C 1
ATOM 1060 O O . LYS A 1 134 ? 12.726 -1.877 3.265 1.00 80.31 134 LYS A O 1
ATOM 1065 N N . PHE A 1 135 ? 11.382 -0.721 1.896 1.00 82.00 135 PHE A N 1
ATOM 1066 C CA . PHE A 1 135 ? 10.239 -0.762 2.801 1.00 82.00 135 PHE A CA 1
ATOM 1067 C C . PHE A 1 135 ? 9.673 -2.186 2.941 1.00 82.00 135 PHE A C 1
ATOM 1069 O O . PHE A 1 135 ? 9.342 -2.615 4.044 1.00 82.00 135 PHE A O 1
ATOM 1076 N N . LEU A 1 136 ? 9.597 -2.933 1.834 1.00 73.81 136 LEU A N 1
ATOM 1077 C CA . LEU A 1 136 ? 9.127 -4.323 1.807 1.00 73.81 136 LEU A CA 1
ATOM 1078 C C . LEU A 1 136 ? 10.092 -5.320 2.459 1.00 73.81 136 LEU A C 1
ATOM 1080 O O . LEU A 1 136 ? 9.641 -6.362 2.930 1.00 73.81 136 LEU A O 1
ATOM 1084 N N . GLU A 1 137 ? 11.391 -5.016 2.496 1.00 73.81 137 GLU A N 1
ATOM 1085 C CA . GLU A 1 137 ? 12.416 -5.848 3.145 1.00 73.81 137 GLU A CA 1
ATOM 1086 C C . GLU A 1 137 ? 12.174 -6.007 4.660 1.00 73.81 137 GLU A C 1
ATOM 1088 O O . GLU A 1 137 ? 12.706 -6.923 5.285 1.00 73.81 137 GLU A O 1
ATOM 1093 N N . GLY A 1 138 ? 11.273 -5.196 5.218 1.00 64.00 138 GLY A N 1
ATOM 1094 C CA . GLY A 1 138 ? 10.732 -5.356 6.555 1.00 64.00 138 GLY A CA 1
ATOM 1095 C C . GLY A 1 138 ? 11.107 -4.188 7.448 1.00 64.00 138 GLY A C 1
ATOM 1096 O O . GLY A 1 138 ? 12.173 -3.582 7.337 1.00 64.00 138 GLY A O 1
ATOM 1097 N N . ASN A 1 139 ? 10.201 -3.867 8.364 1.00 71.31 139 ASN A N 1
ATOM 1098 C CA . ASN A 1 139 ? 10.437 -2.879 9.398 1.00 71.31 139 ASN A CA 1
ATOM 1099 C C . ASN A 1 139 ? 10.139 -3.546 10.736 1.00 71.31 139 ASN A C 1
ATOM 1101 O O . ASN A 1 139 ? 8.982 -3.634 11.148 1.00 71.31 139 ASN A O 1
ATOM 1105 N N . ASP A 1 140 ? 11.197 -3.984 11.423 1.00 75.19 140 ASP A N 1
ATOM 1106 C CA . ASP A 1 140 ? 11.116 -4.719 12.691 1.00 75.19 140 ASP A CA 1
ATOM 1107 C C . ASP A 1 140 ? 10.224 -4.022 13.728 1.00 75.19 140 ASP A C 1
ATOM 1109 O O . ASP A 1 140 ? 9.568 -4.676 14.547 1.00 75.19 140 ASP A O 1
ATOM 1113 N N . GLN A 1 141 ? 10.177 -2.685 13.708 1.00 71.81 141 GLN A N 1
ATOM 1114 C CA . GLN A 1 141 ? 9.332 -1.909 14.610 1.00 71.81 141 GLN A CA 1
ATOM 1115 C C . GLN A 1 141 ? 7.856 -1.999 14.225 1.00 71.81 141 GLN A C 1
ATOM 1117 O O . GLN A 1 141 ? 7.012 -2.190 15.106 1.00 71.81 141 GLN A O 1
ATOM 1122 N N . LEU A 1 142 ? 7.540 -1.889 12.932 1.00 75.19 142 LEU A N 1
ATOM 1123 C CA . LEU A 1 142 ? 6.179 -2.039 12.422 1.00 75.19 142 LEU A CA 1
ATOM 1124 C C . LEU A 1 142 ? 5.680 -3.474 12.618 1.00 75.19 142 LEU A C 1
ATOM 1126 O O . LEU A 1 142 ? 4.570 -3.671 13.111 1.00 75.19 142 LEU A O 1
ATOM 1130 N N . ASP A 1 143 ? 6.519 -4.470 12.345 1.00 78.44 143 ASP A N 1
ATOM 1131 C CA . ASP A 1 143 ? 6.188 -5.882 12.531 1.00 78.44 143 ASP A CA 1
ATOM 1132 C C . ASP A 1 143 ? 5.964 -6.219 14.006 1.00 78.44 143 ASP A C 1
ATOM 1134 O O . ASP A 1 143 ? 4.995 -6.896 14.366 1.00 78.44 143 ASP A O 1
ATOM 1138 N N . SER A 1 144 ? 6.809 -5.699 14.899 1.00 79.69 144 SER A N 1
ATOM 1139 C CA . SER A 1 144 ? 6.623 -5.845 16.347 1.00 79.69 144 SER A CA 1
ATOM 1140 C C . SER A 1 144 ? 5.342 -5.162 16.827 1.00 79.69 144 SER A C 1
ATOM 1142 O O . SER A 1 144 ? 4.606 -5.716 17.651 1.00 79.69 144 SER A O 1
ATOM 1144 N N . PHE A 1 145 ? 5.045 -3.970 16.304 1.00 79.06 145 PHE A N 1
ATOM 1145 C CA . PHE A 1 145 ? 3.822 -3.241 16.617 1.00 79.06 145 PHE A CA 1
ATOM 1146 C C . PHE A 1 145 ? 2.581 -4.014 16.164 1.00 79.06 145 PHE A C 1
ATOM 1148 O O . PHE A 1 145 ? 1.671 -4.223 16.967 1.00 79.06 145 PHE A O 1
ATOM 1155 N N . MET A 1 146 ? 2.572 -4.503 14.925 1.00 78.62 146 MET A N 1
ATOM 1156 C CA . MET A 1 146 ? 1.468 -5.277 14.361 1.00 78.62 146 MET A CA 1
ATOM 1157 C C . MET A 1 146 ? 1.244 -6.583 15.104 1.00 78.62 146 MET A C 1
ATOM 1159 O O . MET A 1 146 ? 0.112 -6.903 15.462 1.00 78.62 146 MET A O 1
ATOM 1163 N N . ASN A 1 147 ? 2.318 -7.295 15.441 1.00 80.56 147 ASN A N 1
ATOM 1164 C CA . ASN A 1 147 ? 2.226 -8.486 16.275 1.00 80.56 147 ASN A CA 1
ATOM 1165 C C . ASN A 1 147 ? 1.606 -8.189 17.645 1.00 80.56 147 ASN A C 1
ATOM 1167 O O . ASN A 1 147 ? 0.837 -9.004 18.153 1.00 80.56 147 ASN A O 1
ATOM 1171 N N . ARG A 1 148 ? 1.899 -7.027 18.243 1.00 78.94 148 ARG A N 1
ATOM 1172 C CA . ARG A 1 148 ? 1.275 -6.616 19.505 1.00 78.94 148 ARG A CA 1
ATOM 1173 C C . ARG A 1 148 ? -0.205 -6.279 19.327 1.00 78.94 148 ARG A C 1
ATOM 1175 O O . ARG A 1 148 ? -1.005 -6.754 20.122 1.00 78.94 148 ARG A O 1
ATOM 1182 N N . VAL A 1 149 ? -0.569 -5.514 18.297 1.00 78.38 149 VAL A N 1
ATOM 1183 C CA . VAL A 1 149 ? -1.970 -5.153 18.004 1.00 78.38 149 VAL A CA 1
ATOM 1184 C C . VAL A 1 149 ? -2.818 -6.403 17.752 1.00 78.38 149 VAL A C 1
ATOM 1186 O O . VAL A 1 149 ? -3.930 -6.503 18.261 1.00 78.38 149 VAL A O 1
ATOM 1189 N N . LEU A 1 150 ? -2.287 -7.378 17.009 1.00 74.50 150 LEU A N 1
ATOM 1190 C CA . LEU A 1 150 ? -2.995 -8.617 16.678 1.00 74.50 150 LEU A CA 1
ATOM 1191 C C . LEU A 1 150 ? -3.146 -9.561 17.879 1.00 74.50 150 LEU A C 1
ATOM 1193 O O . LEU A 1 150 ? -4.167 -10.236 17.993 1.00 74.50 150 LEU A O 1
ATOM 1197 N N . LYS A 1 151 ? -2.141 -9.634 18.761 1.00 78.19 151 LYS A N 1
ATOM 1198 C CA . LYS A 1 151 ? -2.165 -10.521 19.939 1.00 78.19 151 LYS A CA 1
ATOM 1199 C C . LYS A 1 151 ? -2.899 -9.919 21.134 1.00 78.19 151 LYS A C 1
ATOM 1201 O O . LYS A 1 151 ? -3.456 -10.673 21.925 1.00 78.19 151 LYS A O 1
ATOM 1206 N N . HIS A 1 152 ? -2.877 -8.594 21.257 1.00 76.19 152 HIS A N 1
ATOM 1207 C CA . HIS A 1 152 ? -3.434 -7.847 22.382 1.00 76.19 152 HIS A CA 1
ATOM 1208 C C . HIS A 1 152 ? -4.232 -6.635 21.891 1.00 76.19 152 HIS A C 1
ATOM 1210 O O . HIS A 1 152 ? -3.832 -5.487 22.136 1.00 76.19 152 HIS A O 1
ATOM 1216 N N . PRO A 1 153 ? -5.347 -6.855 21.172 1.00 67.75 153 PRO A N 1
ATOM 1217 C CA . PRO A 1 153 ? -6.188 -5.759 20.709 1.00 67.75 153 PRO A CA 1
ATOM 1218 C C . PRO A 1 153 ? -6.641 -4.878 21.883 1.00 67.75 153 PRO A C 1
ATOM 1220 O O . PRO A 1 153 ? -6.581 -3.658 21.784 1.00 67.75 153 PRO A O 1
ATOM 1223 N N . GLU A 1 154 ? -6.964 -5.461 23.039 1.00 72.25 154 GLU A N 1
ATOM 1224 C CA . GLU A 1 154 ? -7.380 -4.758 24.262 1.00 72.25 154 GLU A CA 1
ATOM 1225 C C . GLU A 1 154 ? -6.347 -3.778 24.842 1.00 72.25 154 GLU A C 1
ATOM 1227 O O . GLU A 1 154 ? -6.686 -2.962 25.689 1.00 72.25 154 GLU A O 1
ATOM 1232 N N . GLN A 1 155 ? -5.083 -3.856 24.419 1.00 66.50 155 GLN A N 1
ATOM 1233 C CA . GLN A 1 155 ? -4.037 -2.907 24.822 1.00 66.50 155 GLN A CA 1
ATOM 1234 C C . GLN A 1 155 ? -3.886 -1.741 23.836 1.00 66.50 155 GLN A C 1
ATOM 1236 O O . GLN A 1 155 ? -3.082 -0.833 24.060 1.00 66.50 155 GLN A O 1
ATOM 1241 N N . CYS A 1 156 ? -4.610 -1.797 22.717 1.00 57.88 156 CYS A N 1
ATOM 1242 C CA . CYS A 1 156 ? -4.581 -0.803 21.653 1.00 57.88 156 CYS A CA 1
ATOM 1243 C C . CYS A 1 156 ? -5.922 -0.068 21.488 1.00 57.88 156 CYS A C 1
ATOM 1245 O O . CYS A 1 156 ? -5.898 1.018 20.912 1.00 57.88 156 CYS A O 1
ATOM 1247 N N . PHE A 1 157 ? -7.035 -0.627 21.987 1.00 56.47 157 PHE A N 1
ATOM 1248 C CA . PHE A 1 157 ? -8.384 -0.037 21.992 1.00 56.47 157 PHE A CA 1
ATOM 1249 C C . PHE A 1 157 ? -8.783 0.502 23.368 1.00 56.47 157 PHE A C 1
ATOM 1251 O O . PHE A 1 157 ? -8.444 -0.153 24.378 1.00 56.47 157 PHE A O 1
#